Protein AF-A0A550J7B1-F1 (afdb_monomer)

Secondary structure (DSSP, 8-state):
-------EEEEESS------SS-EEEEEE-SSTTS-EEEEEE-TTTS-HHHHHHHHHHHHTT---S--TTTTT-B-TTT-PBBSS-TTEEEE-TTS-EEEE-SS-----BS-TTSTTB--GGGTS-------

Solvent-accessible surface area (backbone atoms only — not comparable to full-atom values): 8256 Å² total; per-residue (Å²): 141,88,88,77,82,71,56,50,71,48,76,23,78,40,86,65,82,82,80,70,75,105,50,43,71,47,79,42,75,32,85,62,101,79,65,23,22,37,34,42,35,18,51,60,90,64,59,34,73,68,51,52,48,55,50,47,52,37,49,74,73,67,48,67,95,62,85,51,37,75,85,68,67,52,36,30,90,88,80,64,39,52,38,64,43,52,65,63,35,75,48,73,45,81,84,37,53,71,49,75,30,64,69,80,67,67,84,56,32,21,61,42,82,90,42,97,54,43,40,69,63,52,81,81,57,64,78,77,74,78,81,128

Structure (mmCIF, N/CA/C/O backbone):
data_AF-A0A550J7B1-F1
#
_entry.id   AF-A0A550J7B1-F1
#
loop_
_atom_site.group_PDB
_atom_site.id
_atom_site.type_symbol
_atom_site.label_atom_id
_atom_site.label_alt_id
_atom_site.label_comp_id
_atom_site.label_asym_id
_atom_site.label_entity_id
_atom_site.label_seq_id
_atom_site.pdbx_PDB_ins_code
_atom_site.Cartn_x
_atom_site.Cartn_y
_atom_site.Cartn_z
_atom_site.occupancy
_atom_site.B_iso_or_equiv
_atom_site.auth_seq_id
_atom_site.auth_comp_id
_atom_site.auth_asym_id
_atom_site.auth_atom_id
_atom_site.pdbx_PDB_model_num
ATOM 1 N N . MET A 1 1 ? 3.972 25.167 1.125 1.00 22.70 1 MET A N 1
ATOM 2 C CA . MET A 1 1 ? 2.806 24.608 0.406 1.00 22.70 1 MET A CA 1
ATOM 3 C C . MET A 1 1 ? 2.581 23.202 0.942 1.00 22.70 1 MET A C 1
ATOM 5 O O . MET A 1 1 ? 3.523 22.421 0.955 1.00 22.70 1 MET A O 1
ATOM 9 N N . ILE A 1 2 ? 1.411 22.971 1.535 1.00 31.06 2 ILE A N 1
ATOM 10 C CA . ILE A 1 2 ? 1.072 21.870 2.452 1.00 31.06 2 ILE A CA 1
ATOM 11 C C . ILE A 1 2 ? 0.302 20.792 1.686 1.00 31.06 2 ILE A C 1
ATOM 13 O O . ILE A 1 2 ? -0.581 21.131 0.904 1.00 31.06 2 ILE A O 1
ATOM 17 N N . GLY A 1 3 ? 0.583 19.513 1.949 1.00 25.53 3 GLY A N 1
ATOM 18 C CA . GLY A 1 3 ? -0.300 18.429 1.519 1.00 25.53 3 GLY A CA 1
ATOM 19 C C . GLY A 1 3 ? 0.355 17.053 1.492 1.00 25.53 3 GLY A C 1
ATOM 20 O O . GLY A 1 3 ? 0.652 16.536 0.422 1.00 25.53 3 GLY A O 1
ATOM 21 N N . GLN A 1 4 ? 0.535 16.441 2.660 1.00 33.91 4 GLN A N 1
ATOM 22 C CA . GLN A 1 4 ? 0.712 14.996 2.786 1.00 33.91 4 GLN A CA 1
ATOM 23 C C . GLN A 1 4 ? -0.324 14.545 3.814 1.00 33.91 4 GLN A C 1
ATOM 25 O O . GLN A 1 4 ? -0.234 14.925 4.979 1.00 33.91 4 GLN A O 1
ATOM 30 N N . GLN A 1 5 ? -1.374 13.843 3.381 1.00 45.03 5 GLN A N 1
ATOM 31 C CA . GLN A 1 5 ? -2.378 13.342 4.317 1.00 45.03 5 GLN A CA 1
ATOM 32 C C . GLN A 1 5 ? -1.748 12.211 5.137 1.00 45.03 5 GLN A C 1
ATOM 34 O O . GLN A 1 5 ? -1.501 11.113 4.646 1.00 45.03 5 GLN A O 1
ATOM 39 N N . THR A 1 6 ? -1.486 12.514 6.405 1.00 49.16 6 THR A N 1
ATOM 40 C CA . THR A 1 6 ? -1.021 11.627 7.486 1.00 49.16 6 THR A CA 1
ATOM 41 C C . THR A 1 6 ? -2.059 10.579 7.899 1.00 49.16 6 THR A C 1
ATOM 43 O O . THR A 1 6 ? -1.780 9.744 8.760 1.00 49.16 6 THR A O 1
ATOM 46 N N . ARG A 1 7 ? -3.251 10.627 7.290 1.00 62.84 7 ARG A N 1
ATOM 47 C CA . ARG A 1 7 ? -4.415 9.801 7.598 1.00 62.84 7 ARG A CA 1
ATOM 48 C C . ARG A 1 7 ? -4.533 8.659 6.611 1.00 62.84 7 ARG A C 1
ATOM 50 O O . ARG A 1 7 ? -4.628 8.910 5.412 1.00 62.84 7 ARG A O 1
ATOM 57 N N . TRP A 1 8 ? -4.575 7.425 7.092 1.00 67.88 8 TRP A N 1
ATOM 58 C CA . TRP A 1 8 ? -4.885 6.295 6.227 1.00 67.88 8 TRP A CA 1
ATOM 59 C C . TRP A 1 8 ? -5.421 5.099 7.007 1.00 67.88 8 TRP A C 1
ATOM 61 O O . TRP A 1 8 ? -5.254 4.980 8.222 1.00 67.88 8 TRP A O 1
ATOM 71 N N . VAL A 1 9 ? -6.089 4.226 6.260 1.00 70.75 9 VAL A N 1
ATOM 72 C CA . VAL A 1 9 ? -6.665 2.971 6.725 1.00 70.75 9 VAL A CA 1
ATOM 73 C C . VAL A 1 9 ? -6.133 1.846 5.838 1.00 70.75 9 VAL A C 1
ATOM 75 O O . VAL A 1 9 ? -6.133 2.001 4.619 1.00 70.75 9 VAL A O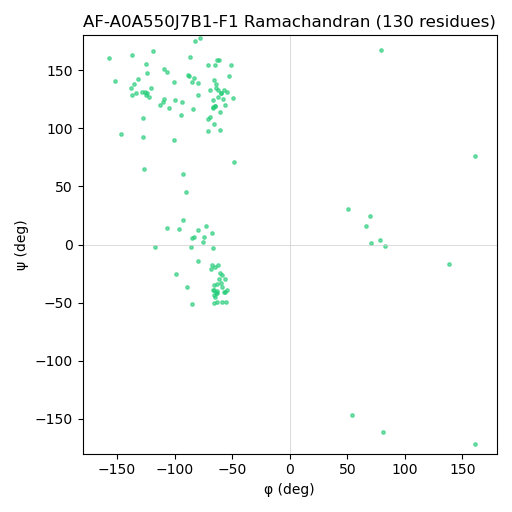 1
ATOM 78 N N . GLY A 1 10 ? -5.644 0.757 6.430 1.00 70.38 10 GLY A N 1
ATOM 79 C CA . GLY A 1 10 ? -4.965 -0.362 5.761 1.00 70.38 10 GLY A CA 1
ATOM 80 C C . GLY A 1 10 ? -5.414 -1.727 6.279 1.00 70.38 10 GLY A C 1
ATOM 81 O O . GLY A 1 10 ? -5.997 -1.832 7.357 1.00 70.38 10 GLY A O 1
ATOM 82 N N . TYR A 1 11 ? -5.114 -2.767 5.510 1.00 74.38 11 TYR A N 1
ATOM 83 C CA . TYR A 1 11 ? -5.210 -4.168 5.904 1.00 74.38 11 TYR A CA 1
ATOM 84 C C . TYR A 1 11 ? -3.818 -4.740 5.773 1.00 74.38 11 TYR A C 1
ATOM 86 O O . TYR A 1 11 ? -3.173 -4.535 4.749 1.00 74.38 11 TYR A O 1
ATOM 94 N N . SER A 1 12 ? -3.395 -5.496 6.770 1.00 71.56 12 SER A N 1
ATOM 95 C CA . SER A 1 12 ? -2.153 -6.246 6.707 1.00 71.56 12 SER A CA 1
ATOM 96 C C . SER A 1 12 ? -2.384 -7.647 7.244 1.00 71.56 12 SER A C 1
ATOM 98 O O . SER A 1 12 ? -3.045 -7.822 8.265 1.00 71.56 12 SER A O 1
ATOM 100 N N . SER A 1 13 ? -1.816 -8.653 6.584 1.00 68.81 13 SER A N 1
ATOM 101 C CA . SER A 1 13 ? -1.752 -10.018 7.122 1.00 68.81 13 SER A CA 1
ATOM 102 C C . SER A 1 13 ? -0.823 -10.100 8.341 1.00 68.81 13 SER A C 1
ATOM 104 O O . SER A 1 13 ? -0.955 -10.999 9.170 1.00 68.81 13 SER A O 1
ATOM 106 N N . LEU A 1 14 ? 0.091 -9.135 8.486 1.00 68.94 14 LEU A N 1
ATOM 107 C CA . LEU A 1 14 ? 1.031 -9.028 9.596 1.00 68.94 14 LEU A CA 1
ATOM 108 C C . LEU A 1 14 ? 0.688 -7.861 10.523 1.00 68.94 14 LEU A C 1
ATOM 110 O O . LEU A 1 14 ? 0.171 -6.824 10.105 1.00 68.94 14 LEU A O 1
ATOM 114 N N . LYS A 1 15 ? 1.043 -7.994 11.800 1.00 66.44 15 LYS A N 1
ATOM 115 C CA . LYS A 1 15 ? 0.964 -6.879 12.743 1.00 66.44 15 LYS A CA 1
ATOM 116 C C . LYS A 1 15 ? 1.986 -5.819 12.326 1.00 66.44 15 LYS A C 1
ATOM 118 O O . LYS A 1 15 ? 3.184 -6.096 12.332 1.00 66.44 15 LYS A O 1
ATOM 123 N N . SER A 1 16 ? 1.530 -4.615 11.979 1.00 61.88 16 SER A N 1
ATOM 124 C CA . SER A 1 16 ? 2.459 -3.521 11.685 1.00 61.88 16 SER A CA 1
ATOM 125 C C . SER A 1 16 ? 3.167 -3.083 12.968 1.00 61.88 16 SER A C 1
ATOM 127 O O . SER A 1 16 ? 2.538 -2.887 14.009 1.00 61.88 16 SER A O 1
ATOM 129 N N . ASN A 1 17 ? 4.488 -2.931 12.884 1.00 55.09 17 ASN A N 1
ATOM 130 C CA . ASN A 1 17 ? 5.343 -2.451 13.973 1.00 55.09 17 ASN A CA 1
ATOM 131 C C . ASN A 1 17 ? 5.835 -1.014 13.731 1.00 55.09 17 ASN A C 1
ATOM 133 O O . ASN A 1 17 ? 6.798 -0.575 14.366 1.00 55.09 17 ASN A O 1
ATOM 137 N N . GLU A 1 18 ? 5.234 -0.285 12.786 1.00 54.06 18 GLU A N 1
ATOM 138 C CA . GLU A 1 18 ? 5.71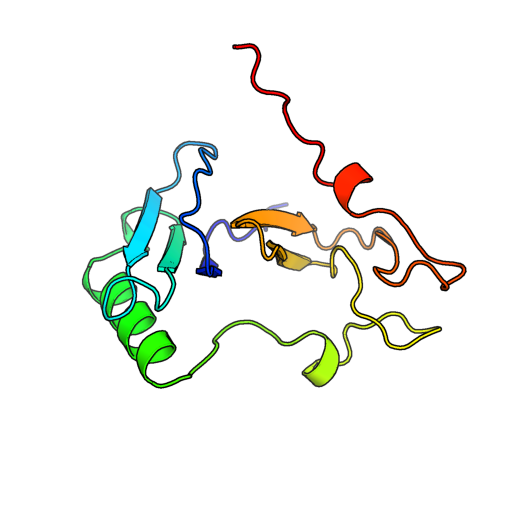3 1.044 12.418 1.00 54.06 18 GLU A CA 1
ATOM 139 C C . GLU A 1 18 ? 5.573 2.047 13.573 1.00 54.06 18 GLU A C 1
ATOM 141 O O . GLU A 1 18 ? 4.477 2.371 14.026 1.00 54.06 18 GLU A O 1
ATOM 146 N N . ARG A 1 19 ? 6.712 2.598 14.009 1.00 49.31 19 ARG A N 1
ATOM 147 C CA . ARG A 1 19 ? 6.791 3.819 14.817 1.00 49.31 19 ARG A CA 1
ATOM 148 C C . ARG A 1 19 ? 7.155 4.976 13.893 1.00 49.31 19 ARG A C 1
ATOM 150 O O . ARG A 1 19 ? 8.330 5.245 13.658 1.00 49.31 19 ARG A O 1
ATOM 157 N N . GLY A 1 20 ? 6.146 5.628 13.328 1.00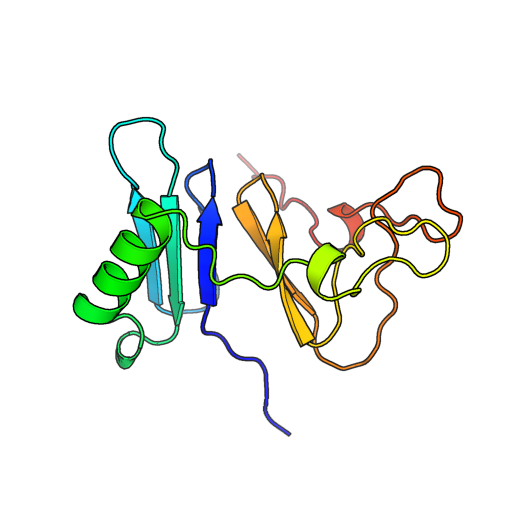 47.31 20 GLY A N 1
ATOM 158 C CA . GLY A 1 20 ? 6.323 6.927 12.677 1.00 47.31 20 GLY A CA 1
ATOM 159 C C . GLY A 1 20 ? 6.420 8.075 13.693 1.00 47.31 20 GLY A C 1
ATOM 160 O O . GLY A 1 20 ? 6.269 7.830 14.892 1.00 47.31 20 GLY A O 1
ATOM 161 N N . PRO A 1 21 ? 6.640 9.334 13.251 1.00 46.44 21 PRO A N 1
ATOM 162 C CA . PRO A 1 21 ? 6.509 10.504 14.132 1.00 46.44 21 PRO A CA 1
ATOM 163 C C . PRO A 1 21 ? 5.152 10.471 14.854 1.00 46.44 21 PRO A C 1
ATOM 165 O O . PRO A 1 21 ? 4.239 9.844 14.325 1.00 46.44 21 PRO A O 1
ATOM 168 N N . LYS A 1 22 ? 5.047 11.109 16.037 1.00 50.75 22 LYS A N 1
ATOM 169 C CA . LYS A 1 22 ? 3.906 11.110 16.991 1.00 50.75 22 LYS A CA 1
ATOM 170 C C . LYS A 1 22 ? 2.532 11.383 16.345 1.00 50.75 22 LYS A C 1
ATOM 172 O O . LYS A 1 22 ? 1.932 12.435 16.531 1.00 50.75 22 LYS A O 1
ATOM 177 N N . VAL A 1 23 ? 2.036 10.431 15.582 1.00 57.88 23 VAL A N 1
ATOM 178 C CA . VAL A 1 23 ? 0.743 10.423 14.915 1.00 57.88 23 VAL A CA 1
ATOM 179 C C . VAL A 1 23 ? 0.092 9.140 15.406 1.00 57.88 23 VAL A C 1
ATOM 181 O O . VAL A 1 23 ? 0.742 8.090 15.416 1.00 57.88 23 VAL A O 1
ATOM 184 N N . PHE A 1 24 ? -1.140 9.234 15.902 1.00 56.91 24 PHE A N 1
ATOM 185 C CA . PHE A 1 24 ? -1.847 8.093 16.468 1.00 56.91 24 PHE A CA 1
ATOM 186 C C . PHE A 1 24 ? -1.875 6.958 15.438 1.00 56.91 24 PHE A C 1
ATOM 188 O O . PHE A 1 24 ? -2.173 7.167 14.258 1.00 56.91 24 PHE A O 1
ATOM 195 N N . SER A 1 25 ? -1.508 5.756 15.877 1.00 69.06 25 SER A N 1
ATOM 196 C CA . SER A 1 25 ? -1.549 4.555 15.050 1.00 69.06 25 SER A CA 1
ATOM 197 C C . SER A 1 25 ? -2.105 3.405 15.872 1.00 69.06 25 SER A C 1
ATOM 199 O O . SER A 1 25 ? -1.649 3.149 16.989 1.00 69.06 25 SER A O 1
ATOM 201 N N . ARG A 1 26 ? -3.112 2.720 15.330 1.00 70.19 26 ARG A N 1
ATOM 202 C CA . ARG A 1 26 ? -3.729 1.556 15.963 1.00 70.19 26 ARG A CA 1
ATOM 203 C C . ARG A 1 26 ? -3.758 0.401 14.983 1.00 70.19 26 ARG A C 1
ATOM 205 O O . ARG A 1 26 ? -4.171 0.546 13.835 1.00 70.19 26 ARG A O 1
ATOM 212 N N . THR A 1 27 ? -3.312 -0.748 15.471 1.00 71.38 27 THR A N 1
ATOM 213 C CA . THR A 1 27 ? -3.475 -2.030 14.794 1.00 71.38 27 THR A CA 1
ATOM 214 C C . THR A 1 27 ? -4.576 -2.790 15.519 1.00 71.38 27 THR A C 1
ATOM 216 O O . THR A 1 27 ? -4.424 -3.091 16.704 1.00 71.38 27 THR A O 1
ATOM 219 N N . VAL A 1 28 ? -5.676 -3.083 14.833 1.00 76.31 28 VAL A N 1
ATOM 220 C CA . VAL A 1 28 ? -6.811 -3.834 15.379 1.00 76.31 28 VAL A CA 1
ATOM 221 C C . VAL A 1 28 ? -6.850 -5.200 14.698 1.00 76.31 28 VAL A C 1
ATOM 223 O O . VAL A 1 28 ? -6.892 -5.240 13.470 1.00 76.31 28 VAL A O 1
ATOM 226 N N . PRO A 1 29 ? -6.799 -6.317 15.440 1.00 78.44 29 PRO A N 1
ATOM 227 C CA . PRO A 1 29 ? -6.942 -7.640 14.842 1.00 78.44 29 PRO A CA 1
ATOM 228 C C . PRO A 1 29 ? -8.327 -7.757 14.213 1.00 78.44 29 PRO A C 1
ATOM 230 O O . PRO A 1 29 ? -9.320 -7.475 14.878 1.00 78.44 29 PRO A O 1
ATOM 233 N N . LEU A 1 30 ? -8.388 -8.132 12.940 1.00 75.50 30 LEU A N 1
ATOM 234 C CA . LEU A 1 30 ? -9.635 -8.499 12.279 1.00 75.50 30 LEU A CA 1
ATOM 235 C C . LEU A 1 30 ? -9.973 -9.933 12.690 1.00 75.50 30 LEU A C 1
ATOM 237 O O . LEU A 1 30 ? -9.067 -10.748 12.785 1.00 75.50 30 LEU A O 1
ATOM 241 N N . GLY A 1 31 ? -11.251 -10.214 12.966 1.00 69.19 31 GLY A N 1
ATOM 242 C CA . GLY A 1 31 ? -11.748 -11.577 13.196 1.00 69.19 31 GLY A CA 1
ATOM 243 C C . GLY A 1 31 ? -11.028 -12.404 14.276 1.00 69.19 31 GLY A C 1
ATOM 244 O O . GLY A 1 31 ? -10.616 -11.873 15.312 1.00 69.19 31 GLY A O 1
ATOM 245 N N . GLU A 1 32 ? -10.955 -13.719 14.052 1.00 62.56 32 GLU A N 1
ATOM 246 C CA . GLU A 1 32 ? -10.206 -14.651 14.905 1.00 62.56 32 GLU A CA 1
ATOM 247 C C . GLU A 1 32 ? -8.712 -14.649 14.531 1.00 62.56 32 GLU A C 1
ATOM 249 O O . GLU A 1 32 ? -8.258 -13.976 13.605 1.00 62.56 32 GLU A O 1
ATOM 254 N N . LYS A 1 33 ? -7.895 -15.381 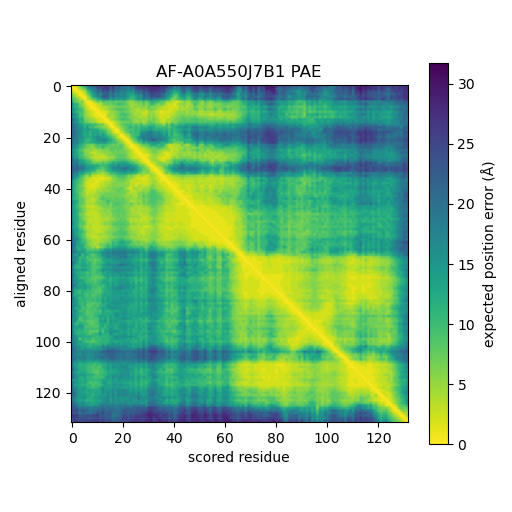15.294 1.00 56.75 33 LYS A N 1
ATOM 255 C CA . LYS A 1 33 ? -6.436 -15.387 15.149 1.00 56.75 33 LYS A CA 1
ATOM 256 C C . LYS A 1 33 ? -6.020 -15.877 13.749 1.00 56.75 33 LYS A C 1
ATOM 258 O O . LYS A 1 33 ? -5.908 -17.076 13.529 1.00 56.75 33 LYS A O 1
ATOM 263 N N . GLY A 1 34 ? -5.727 -14.949 12.839 1.00 62.09 34 GLY A N 1
ATOM 264 C CA . GLY A 1 34 ? -5.286 -15.256 11.472 1.00 62.09 34 GLY A CA 1
ATOM 265 C C . GLY A 1 34 ? -5.906 -14.378 10.383 1.00 62.09 34 GLY A C 1
ATOM 266 O O . GLY A 1 34 ? -5.318 -14.275 9.311 1.00 62.09 34 GLY A O 1
ATOM 267 N N . ASP A 1 35 ? -7.004 -13.670 10.667 1.00 70.81 35 ASP A N 1
ATOM 268 C CA . ASP A 1 35 ? -7.741 -12.875 9.664 1.00 70.81 35 ASP A CA 1
ATOM 269 C C . ASP A 1 35 ? -7.097 -11.505 9.353 1.00 70.81 35 ASP A C 1
ATOM 271 O O . ASP A 1 35 ? -7.696 -10.647 8.704 1.00 70.81 35 ASP A O 1
ATOM 275 N N . GLY A 1 36 ? -5.858 -11.290 9.804 1.00 77.75 36 GLY A N 1
ATOM 276 C CA . GLY A 1 36 ? -5.084 -10.073 9.582 1.00 77.75 36 GLY A CA 1
ATOM 277 C C . GLY A 1 36 ? -5.438 -8.928 10.533 1.00 77.75 36 GLY A C 1
ATOM 278 O O . GLY A 1 36 ? -5.988 -9.110 11.619 1.00 77.75 36 GLY A O 1
ATOM 279 N N . TYR A 1 37 ? -5.058 -7.716 10.143 1.00 77.31 37 TYR A N 1
ATOM 280 C CA . TYR A 1 37 ? -5.135 -6.525 10.978 1.00 77.31 37 TYR A CA 1
ATOM 281 C C . TYR A 1 37 ? -5.648 -5.325 10.190 1.00 77.31 37 TYR A C 1
ATOM 283 O O . TYR A 1 37 ? -5.156 -5.028 9.102 1.00 77.31 37 TYR A O 1
ATOM 291 N N . ALA A 1 38 ? -6.584 -4.592 10.786 1.00 77.94 38 ALA A N 1
ATOM 292 C CA . ALA A 1 38 ? -6.943 -3.246 10.380 1.00 77.94 38 ALA A CA 1
ATOM 293 C C . ALA A 1 38 ? -5.912 -2.263 10.938 1.00 77.94 38 ALA A C 1
ATOM 295 O O . ALA A 1 38 ? -5.609 -2.254 12.133 1.00 77.94 38 ALA A O 1
ATOM 296 N N . LEU A 1 39 ? -5.376 -1.424 10.069 1.00 75.25 39 LEU A N 1
ATOM 297 C CA . LEU A 1 39 ? -4.371 -0.429 10.400 1.00 75.25 39 LEU A CA 1
ATOM 298 C C . LEU A 1 39 ? -4.995 0.947 10.226 1.00 75.25 39 LEU A C 1
ATOM 300 O O . LEU A 1 39 ? -5.439 1.271 9.133 1.00 75.25 39 LEU A O 1
ATOM 304 N N . VAL A 1 40 ? -5.056 1.742 11.289 1.00 75.00 40 VAL A N 1
ATOM 305 C CA . VAL A 1 40 ? -5.607 3.103 11.253 1.00 75.00 40 VAL A CA 1
ATOM 306 C C . VAL A 1 40 ? -4.539 4.070 11.729 1.00 75.00 40 VAL A C 1
ATOM 308 O O . VAL A 1 40 ? -3.964 3.882 12.804 1.00 75.00 40 VAL A O 1
ATOM 311 N N . ARG A 1 41 ? -4.265 5.098 10.926 1.00 74.38 41 ARG A N 1
ATOM 312 C CA . ARG A 1 41 ? -3.286 6.144 11.224 1.00 74.38 41 ARG A CA 1
ATOM 313 C C . ARG A 1 41 ? -3.891 7.516 10.981 1.00 74.38 41 ARG A C 1
ATOM 315 O O . ARG A 1 41 ? -4.616 7.699 10.006 1.00 74.38 41 ARG A O 1
ATOM 322 N N . GLY A 1 42 ? -3.556 8.475 11.833 1.00 71.75 42 GLY A N 1
ATOM 323 C CA . GLY A 1 42 ? -3.993 9.866 11.728 1.00 71.75 42 GLY A CA 1
ATOM 324 C C . GLY A 1 42 ? -3.848 10.593 13.060 1.00 71.75 42 GLY A C 1
ATOM 325 O O . GLY A 1 42 ? -3.271 10.063 14.005 1.00 71.75 42 GLY A O 1
ATOM 326 N N . GLU A 1 43 ? -4.353 11.815 13.164 1.00 73.25 43 GLU A N 1
ATOM 327 C CA . GLU A 1 43 ? -4.424 12.498 14.458 1.00 73.25 43 GLU A CA 1
ATOM 328 C C . GLU A 1 43 ? -5.391 11.756 15.402 1.00 73.25 43 GLU A C 1
ATOM 330 O O . GLU A 1 43 ? -6.301 11.067 14.946 1.00 73.25 43 GLU A O 1
ATOM 335 N N . GLU A 1 44 ? -5.222 11.880 16.719 1.00 73.69 44 GLU A N 1
ATOM 336 C CA . GLU A 1 44 ? -6.089 11.194 17.697 1.00 73.69 44 GLU A CA 1
ATOM 337 C C . GLU A 1 44 ? -7.568 11.583 17.535 1.00 73.69 44 GLU A C 1
ATOM 339 O O . GLU A 1 44 ? -8.447 10.729 17.570 1.00 73.69 44 GLU A O 1
ATOM 344 N N . SER A 1 45 ? -7.836 12.852 17.208 1.00 76.88 45 SER A N 1
ATOM 345 C CA . SER A 1 45 ? -9.178 13.346 16.874 1.00 76.88 45 SER A CA 1
ATOM 346 C C . SER A 1 45 ? -9.767 12.750 15.589 1.00 76.88 45 SER A C 1
ATOM 348 O O . SER A 1 45 ? -10.977 12.803 15.389 1.00 76.88 45 SER A O 1
ATOM 350 N N . PHE A 1 46 ? -8.931 12.197 14.707 1.00 72.38 46 PHE A N 1
ATOM 351 C CA . PHE A 1 46 ? -9.362 11.469 13.513 1.00 72.38 46 PHE A CA 1
ATOM 352 C C . PHE A 1 46 ? -9.564 9.977 13.807 1.00 72.38 46 PHE A C 1
ATOM 354 O O . PHE A 1 46 ? -10.486 9.359 13.277 1.00 72.38 46 PHE A O 1
ATOM 361 N N . CYS A 1 47 ? -8.721 9.402 14.662 1.00 75.62 47 CYS A N 1
ATOM 362 C CA . CYS A 1 47 ? -8.733 7.985 15.012 1.00 75.62 47 CYS A CA 1
ATOM 363 C C . CYS A 1 47 ? -9.635 7.676 16.218 1.00 75.62 47 CYS A C 1
ATOM 365 O O . CYS A 1 47 ? -9.233 6.931 17.112 1.00 75.62 47 CYS A O 1
ATOM 367 N N . THR A 1 48 ? -10.847 8.234 16.246 1.00 82.88 48 THR A N 1
ATOM 368 C CA . THR A 1 48 ? -11.820 7.938 17.308 1.00 82.88 48 THR A CA 1
ATOM 369 C C . THR A 1 48 ? -12.222 6.458 17.291 1.00 82.88 48 THR A C 1
ATOM 371 O O . THR A 1 48 ? -12.093 5.787 16.260 1.00 82.88 48 THR A O 1
ATOM 374 N N . GLU A 1 49 ? -12.738 5.936 18.408 1.00 83.75 49 GLU A N 1
ATOM 375 C CA . GLU A 1 49 ? -13.228 4.549 18.479 1.00 83.75 49 GLU A CA 1
ATOM 376 C C . GLU A 1 49 ? -14.270 4.267 17.386 1.00 83.75 49 GLU A C 1
ATOM 378 O O . GLU A 1 49 ? -14.216 3.231 16.727 1.00 83.75 49 GLU A O 1
ATOM 383 N N . GLU A 1 50 ? -15.159 5.221 17.097 1.00 84.25 50 GLU A N 1
ATOM 384 C CA . GLU A 1 50 ? -16.171 5.087 16.046 1.00 84.25 50 GLU A CA 1
ATOM 385 C C . GLU A 1 50 ? -15.542 5.023 14.652 1.00 84.25 50 GLU A C 1
ATOM 387 O O . GLU A 1 50 ? -15.999 4.268 13.792 1.00 84.25 50 GLU A O 1
ATOM 392 N N . ALA A 1 51 ? -14.497 5.815 14.393 1.00 78.25 51 ALA A N 1
ATOM 393 C CA . ALA A 1 51 ? -13.788 5.780 13.119 1.00 78.25 51 ALA A CA 1
ATOM 394 C C . ALA A 1 51 ? -13.071 4.440 12.919 1.00 78.25 51 ALA A C 1
ATOM 396 O O . ALA A 1 51 ? -13.168 3.847 11.842 1.00 78.25 51 ALA A O 1
ATOM 397 N N . VAL A 1 52 ? -12.408 3.943 13.964 1.00 80.31 52 VAL A N 1
ATOM 398 C CA . VAL A 1 52 ? -11.746 2.634 13.964 1.00 80.31 52 VAL A CA 1
ATOM 399 C C . VAL A 1 52 ? -12.765 1.506 13.774 1.00 80.31 52 VAL A C 1
ATOM 401 O O . VAL A 1 52 ? -12.520 0.604 12.971 1.00 80.31 52 VAL A O 1
ATOM 404 N N . GLN A 1 53 ? -13.925 1.574 14.430 1.00 83.75 53 GLN A N 1
ATOM 405 C CA . GLN A 1 53 ? -14.975 0.564 14.296 1.00 83.75 53 GLN A CA 1
ATOM 406 C C . GLN A 1 53 ? -15.564 0.531 12.880 1.00 83.75 53 GLN A C 1
ATOM 408 O O . GLN A 1 53 ? -15.654 -0.537 12.281 1.00 83.75 53 GLN A O 1
ATOM 413 N N . ARG A 1 54 ? -15.870 1.692 12.278 1.00 82.31 54 ARG A N 1
ATOM 414 C CA . ARG A 1 54 ? -16.353 1.753 10.882 1.00 82.31 54 ARG A CA 1
ATOM 415 C C . ARG A 1 54 ? -15.372 1.116 9.902 1.00 82.31 54 ARG A C 1
ATOM 417 O O . ARG A 1 54 ? -15.775 0.438 8.961 1.00 82.31 54 ARG A O 1
ATOM 424 N N . VAL A 1 55 ? -14.081 1.357 10.112 1.00 78.12 55 VAL A N 1
ATOM 425 C CA . VAL A 1 55 ? -13.012 0.742 9.325 1.00 78.12 55 VAL A CA 1
ATOM 426 C C . VAL A 1 55 ? -13.012 -0.768 9.503 1.00 78.12 55 VAL A C 1
ATOM 428 O O . VAL A 1 55 ? -12.976 -1.497 8.515 1.00 78.12 55 VAL A O 1
ATOM 431 N N . TYR A 1 56 ? -13.053 -1.232 10.748 1.00 81.81 56 TYR A N 1
ATOM 432 C CA . TYR A 1 56 ? -13.089 -2.650 11.065 1.00 81.81 56 TYR A CA 1
ATOM 433 C C . TYR A 1 56 ? -14.263 -3.344 10.358 1.00 81.81 56 TYR A C 1
ATOM 435 O O . TYR A 1 56 ? -14.054 -4.333 9.654 1.00 81.81 56 TYR A O 1
ATOM 443 N N . ASP A 1 57 ? -15.469 -2.785 10.463 1.00 84.25 57 ASP A N 1
ATOM 444 C CA . ASP A 1 57 ? -16.686 -3.3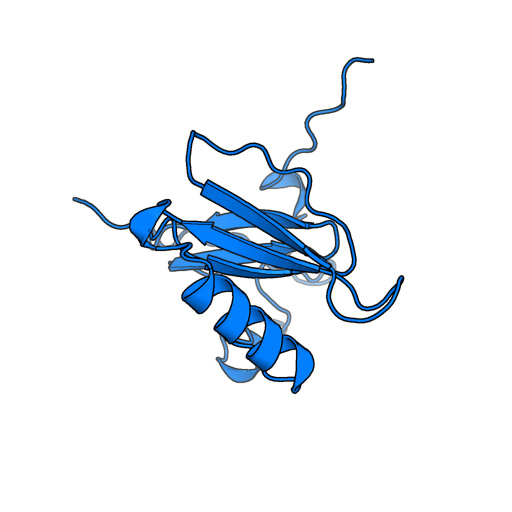41 9.859 1.00 84.25 57 ASP A CA 1
ATOM 445 C C . ASP A 1 57 ? -16.605 -3.363 8.325 1.00 84.25 57 ASP A C 1
ATOM 447 O O . ASP A 1 57 ? -16.947 -4.361 7.681 1.00 84.25 57 ASP A O 1
ATOM 451 N N . ALA A 1 58 ? -16.075 -2.296 7.722 1.00 79.81 58 ALA A N 1
ATOM 452 C CA . ALA A 1 58 ? -15.815 -2.241 6.288 1.00 79.81 58 ALA A CA 1
ATOM 453 C C . ALA A 1 58 ? -14.854 -3.361 5.857 1.00 79.81 58 ALA A C 1
ATOM 455 O O . ALA A 1 58 ? -15.150 -4.126 4.942 1.00 79.81 58 ALA A O 1
ATOM 456 N N . LEU A 1 59 ? -13.730 -3.532 6.550 1.00 77.12 59 LEU A N 1
ATOM 457 C CA . LEU A 1 59 ? -12.769 -4.581 6.210 1.00 77.12 59 LEU A CA 1
ATOM 458 C C . LEU A 1 59 ? -13.340 -5.988 6.423 1.00 77.12 59 LEU A C 1
ATOM 460 O O . LEU A 1 59 ? -13.121 -6.863 5.578 1.00 77.12 59 LEU A O 1
ATOM 464 N N . LYS A 1 60 ? -14.119 -6.200 7.487 1.00 80.12 60 LYS A N 1
ATOM 465 C CA . LYS A 1 60 ? -14.780 -7.478 7.781 1.00 80.12 60 LYS A CA 1
ATOM 466 C C . LYS A 1 60 ? -15.850 -7.842 6.750 1.00 80.12 60 LYS A C 1
ATOM 468 O O . LYS A 1 60 ? -15.981 -9.009 6.401 1.00 80.12 60 LYS A O 1
ATOM 473 N N . SER A 1 61 ? -16.559 -6.855 6.204 1.00 80.44 61 SER A N 1
ATOM 474 C CA . SER A 1 61 ? -17.520 -7.055 5.104 1.00 80.44 61 SER A CA 1
ATOM 475 C C . SER A 1 61 ? -16.861 -7.284 3.736 1.00 80.44 61 SER A C 1
ATOM 477 O O . SER A 1 61 ? -17.550 -7.420 2.729 1.00 80.44 61 SER A O 1
ATOM 479 N N . GLY A 1 62 ? -15.527 -7.325 3.676 1.00 73.06 62 GLY A N 1
ATOM 480 C CA . GLY A 1 62 ? -14.786 -7.483 2.427 1.00 73.06 62 GLY A CA 1
ATOM 481 C C . GLY A 1 62 ? -14.593 -6.174 1.662 1.00 73.06 62 GLY A C 1
ATOM 482 O O . GLY A 1 62 ? -13.911 -6.176 0.637 1.00 73.06 62 GLY A O 1
ATOM 483 N N . LEU A 1 63 ? -15.112 -5.044 2.161 1.00 69.56 63 LEU A N 1
ATOM 484 C CA . LEU A 1 63 ? -14.820 -3.739 1.585 1.00 69.56 63 LEU A CA 1
ATOM 485 C C . LEU A 1 63 ? -13.327 -3.447 1.750 1.00 69.56 63 LEU A C 1
ATOM 487 O O . LEU A 1 63 ? -12.696 -3.746 2.765 1.00 69.56 63 LEU A O 1
ATOM 491 N N . ARG A 1 64 ? -12.730 -2.897 0.702 1.00 68.31 64 ARG A N 1
ATOM 492 C CA . ARG A 1 64 ? -11.309 -2.579 0.635 1.00 68.31 64 ARG A CA 1
ATOM 493 C C . ARG A 1 64 ? -11.217 -1.114 0.219 1.00 68.31 64 ARG A C 1
ATOM 495 O O . ARG A 1 64 ? -11.273 -0.834 -0.973 1.00 68.31 64 ARG A O 1
ATOM 502 N N . PRO A 1 65 ? -11.147 -0.169 1.176 1.00 59.12 65 PRO A N 1
ATOM 503 C CA . PRO A 1 65 ? -11.208 1.263 0.883 1.00 59.12 65 PRO A CA 1
ATOM 504 C C . PRO A 1 65 ? -9.910 1.810 0.262 1.00 59.12 65 PRO A C 1
ATOM 506 O O . PRO A 1 65 ? -9.780 3.017 0.068 1.00 59.12 65 PRO A O 1
ATOM 509 N N . TRP A 1 66 ? -8.944 0.943 -0.062 1.00 67.69 66 TRP A N 1
ATOM 510 C CA . TRP A 1 66 ? -7.759 1.302 -0.832 1.00 67.69 66 TRP A CA 1
ATOM 511 C C . TRP A 1 66 ? -8.030 1.293 -2.329 1.00 67.69 66 TRP A C 1
ATOM 513 O O . TRP A 1 66 ? -8.704 0.432 -2.893 1.00 67.69 66 TRP A O 1
ATOM 523 N N . PHE A 1 67 ? -7.399 2.253 -2.986 1.00 67.69 67 PHE A N 1
ATOM 524 C CA . PHE A 1 67 ? -7.395 2.372 -4.426 1.00 67.69 67 PHE A CA 1
ATOM 525 C C . PHE A 1 67 ? -6.588 1.225 -5.054 1.00 67.69 67 PHE A C 1
ATOM 527 O O . PHE A 1 67 ? -5.361 1.187 -4.963 1.00 67.69 67 PHE A O 1
ATOM 534 N N . CYS A 1 68 ? -7.265 0.285 -5.718 1.00 71.12 68 CYS A N 1
ATOM 535 C CA . CYS A 1 68 ? -6.586 -0.756 -6.486 1.00 71.12 68 CYS A CA 1
ATOM 536 C C . CYS A 1 68 ? -5.870 -0.133 -7.693 1.00 71.12 68 CYS A C 1
ATOM 538 O O . CYS A 1 68 ? -6.517 0.418 -8.585 1.00 71.12 68 CYS A O 1
ATOM 540 N N . GLN A 1 69 ? -4.540 -0.266 -7.759 1.00 78.00 69 GLN A N 1
ATOM 541 C CA . GLN A 1 69 ? -3.737 0.257 -8.871 1.00 78.00 69 GLN A CA 1
ATOM 542 C C . GLN A 1 69 ? -4.197 -0.282 -10.233 1.00 78.00 69 GLN A C 1
ATOM 544 O O . GLN A 1 69 ? -4.285 0.483 -11.191 1.00 78.00 69 GLN A O 1
ATOM 549 N N . ARG A 1 70 ? -4.547 -1.575 -10.317 1.00 80.25 70 ARG A N 1
ATOM 550 C CA . ARG A 1 70 ? -5.046 -2.195 -11.557 1.00 80.25 70 ARG A CA 1
ATOM 551 C C . ARG A 1 70 ? -6.402 -1.619 -11.967 1.00 80.25 70 ARG A C 1
ATOM 553 O O . ARG A 1 70 ? -6.546 -1.171 -13.101 1.00 80.25 70 ARG A O 1
ATOM 560 N N . CYS A 1 71 ? -7.366 -1.563 -11.045 1.00 74.31 71 CYS A N 1
ATOM 561 C CA . CYS A 1 71 ? -8.699 -1.015 -11.327 1.00 74.31 71 CYS A CA 1
ATOM 562 C C . CYS A 1 71 ? -8.634 0.471 -11.697 1.00 74.31 71 CYS A C 1
ATOM 564 O O . CYS A 1 71 ? -9.308 0.928 -12.613 1.00 74.31 71 CYS A O 1
ATOM 566 N N . GLY A 1 72 ? -7.778 1.215 -11.003 1.00 75.06 72 GLY A N 1
ATOM 567 C CA . GLY A 1 72 ? -7.557 2.635 -11.210 1.00 75.06 72 GLY A CA 1
ATOM 568 C C . GLY A 1 72 ? -6.579 2.990 -12.327 1.00 75.06 72 GLY A C 1
ATOM 569 O O . GLY A 1 72 ? -6.217 4.159 -12.447 1.00 75.06 72 GLY A O 1
ATOM 570 N N . ARG A 1 73 ? -6.110 1.998 -13.100 1.00 82.00 73 ARG A N 1
ATOM 571 C CA . ARG A 1 73 ? -5.127 2.142 -14.189 1.00 82.00 73 ARG A CA 1
ATOM 572 C C . ARG A 1 73 ? -3.862 2.919 -13.795 1.00 82.00 73 ARG A C 1
ATOM 574 O O . ARG A 1 73 ? -3.224 3.548 -14.632 1.00 82.00 73 ARG A O 1
ATOM 581 N N . ARG A 1 74 ? -3.466 2.844 -12.523 1.00 80.88 74 ARG A N 1
ATOM 582 C CA . ARG A 1 74 ? -2.192 3.367 -12.008 1.00 80.88 74 ARG A CA 1
ATOM 583 C C . ARG A 1 74 ? -1.139 2.269 -12.027 1.00 80.88 74 ARG A C 1
ATOM 585 O O . ARG A 1 74 ? -0.642 1.859 -10.988 1.00 80.88 74 ARG A O 1
ATOM 592 N N . VAL A 1 75 ? -0.857 1.764 -13.218 1.00 86.94 75 VAL A N 1
ATOM 593 C CA . VAL A 1 75 ? 0.089 0.671 -13.465 1.00 86.94 75 VAL A CA 1
ATOM 594 C C . VAL A 1 75 ? 1.222 1.145 -14.368 1.00 86.94 75 VAL A C 1
ATOM 596 O O . VAL A 1 75 ? 1.148 2.216 -14.970 1.00 86.94 75 VAL A O 1
ATOM 599 N N . CYS A 1 76 ? 2.287 0.355 -14.459 1.00 88.44 76 CYS A N 1
ATOM 600 C CA . CYS A 1 76 ? 3.374 0.592 -15.392 1.00 88.44 76 CYS A CA 1
ATOM 601 C C . CYS A 1 76 ? 2.816 0.613 -16.816 1.00 88.44 76 CYS A C 1
ATOM 603 O O . CYS A 1 76 ? 2.183 -0.348 -17.251 1.00 88.44 76 CYS A O 1
ATOM 605 N N . TYR A 1 77 ? 3.078 1.693 -17.547 1.00 89.88 77 TYR A N 1
ATOM 606 C CA . TYR A 1 77 ? 2.569 1.856 -18.906 1.00 89.88 77 TYR A CA 1
ATOM 607 C C . TYR A 1 77 ? 3.190 0.868 -19.910 1.00 89.88 77 TYR A C 1
ATOM 609 O O . TYR A 1 77 ? 2.616 0.666 -20.973 1.00 89.88 77 TYR A O 1
ATOM 617 N N . LEU A 1 78 ? 4.334 0.247 -19.582 1.00 93.12 78 LEU A N 1
ATOM 618 C CA . LEU A 1 78 ? 4.991 -0.743 -20.443 1.00 93.12 78 LEU A CA 1
ATOM 619 C C . LEU A 1 78 ? 4.437 -2.156 -20.257 1.00 93.12 78 LEU A C 1
ATOM 621 O O . LEU A 1 78 ? 4.097 -2.813 -21.232 1.00 93.12 78 LEU A O 1
ATOM 625 N N . CYS A 1 79 ? 4.368 -2.641 -19.015 1.00 93.12 79 CYS A N 1
ATOM 626 C CA . CYS A 1 79 ? 4.057 -4.049 -18.738 1.00 93.12 79 CYS A CA 1
ATOM 627 C C . CYS A 1 79 ? 2.750 -4.265 -17.960 1.00 93.12 79 CYS A C 1
ATOM 629 O O . CYS A 1 79 ? 2.393 -5.401 -17.665 1.00 93.12 79 CYS A O 1
ATOM 631 N N . GLY A 1 80 ? 2.047 -3.198 -17.567 1.00 89.75 80 GLY A N 1
ATOM 632 C CA . GLY A 1 80 ? 0.786 -3.284 -16.822 1.00 89.75 80 GLY A CA 1
ATOM 633 C C . GLY A 1 80 ? 0.914 -3.767 -15.371 1.00 89.75 80 GLY A C 1
ATOM 634 O O . GLY A 1 80 ? -0.095 -3.875 -14.671 1.00 89.75 80 GLY A O 1
ATOM 635 N N . ALA A 1 81 ? 2.128 -4.041 -14.888 1.00 90.19 81 ALA A N 1
ATOM 636 C CA . ALA A 1 81 ? 2.361 -4.380 -13.489 1.00 90.19 81 ALA A CA 1
ATOM 637 C C . ALA A 1 81 ? 2.176 -3.151 -12.575 1.00 90.19 81 ALA A C 1
ATOM 639 O O . ALA A 1 81 ? 2.365 -2.020 -13.031 1.00 90.19 81 ALA A O 1
ATOM 640 N N . PRO A 1 82 ? 1.839 -3.333 -11.286 1.00 86.44 82 PRO A N 1
ATOM 641 C CA . PRO A 1 82 ? 1.801 -2.236 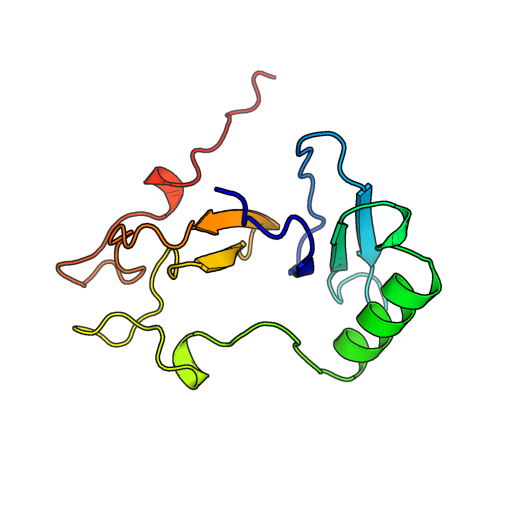-10.320 1.00 86.44 82 PRO A CA 1
ATOM 642 C C . PRO A 1 82 ? 3.111 -1.436 -10.289 1.00 86.44 82 PRO A C 1
ATOM 644 O O . PRO A 1 82 ? 4.204 -1.988 -10.461 1.00 86.44 82 PRO A O 1
ATOM 647 N N . ILE A 1 83 ? 3.009 -0.130 -10.065 1.00 84.81 83 ILE A N 1
ATOM 648 C CA . ILE A 1 83 ? 4.174 0.729 -9.821 1.00 84.81 83 ILE A CA 1
ATOM 649 C C . ILE A 1 83 ? 4.497 0.726 -8.327 1.00 84.81 83 ILE A C 1
ATOM 651 O O . ILE A 1 83 ? 3.593 0.668 -7.491 1.00 84.81 83 ILE A O 1
ATOM 655 N N . ASN A 1 84 ? 5.786 0.788 -7.988 1.00 79.31 84 ASN A N 1
ATOM 656 C CA . ASN A 1 84 ? 6.239 0.628 -6.600 1.00 79.31 84 ASN A CA 1
ATOM 657 C C . ASN A 1 84 ? 5.715 1.728 -5.675 1.00 79.31 84 ASN A C 1
ATOM 659 O O . ASN A 1 84 ? 5.455 1.490 -4.499 1.00 79.31 84 ASN A O 1
ATOM 663 N N . MET A 1 85 ? 5.573 2.942 -6.206 1.00 76.88 85 MET A N 1
ATOM 664 C CA . MET A 1 85 ? 5.059 4.094 -5.476 1.00 76.88 85 MET A CA 1
ATOM 665 C C . MET A 1 85 ? 4.258 5.003 -6.423 1.00 76.88 85 MET A C 1
ATOM 667 O O . MET A 1 85 ? 4.838 5.842 -7.114 1.00 76.88 85 MET A O 1
ATOM 671 N N . PRO A 1 86 ? 2.923 4.849 -6.493 1.00 76.31 86 PRO A N 1
ATOM 672 C CA . PRO A 1 86 ? 2.071 5.748 -7.262 1.00 76.31 86 PRO A CA 1
ATOM 673 C C . PRO A 1 86 ? 2.100 7.173 -6.702 1.00 76.31 86 PRO A C 1
ATOM 675 O O . PRO A 1 86 ? 1.934 7.379 -5.499 1.00 76.31 86 PRO A O 1
ATOM 678 N N . ALA A 1 87 ? 2.234 8.172 -7.574 1.00 77.56 87 ALA A N 1
ATOM 679 C CA . ALA A 1 87 ? 2.260 9.575 -7.165 1.00 77.56 87 ALA A CA 1
ATOM 680 C C . ALA A 1 87 ? 1.004 9.983 -6.372 1.00 77.56 87 ALA A C 1
ATOM 682 O O . ALA A 1 87 ? -0.128 9.690 -6.773 1.00 77.56 87 ALA A O 1
ATOM 683 N N . GLY A 1 88 ? 1.207 10.680 -5.251 1.00 73.19 88 GLY A N 1
ATOM 684 C CA . GLY A 1 88 ? 0.130 11.146 -4.376 1.00 73.19 88 GLY A CA 1
ATOM 685 C C . GLY A 1 88 ? -0.577 10.026 -3.615 1.00 73.19 88 GLY A C 1
ATOM 686 O O . GLY A 1 88 ? -1.747 10.178 -3.274 1.00 73.19 88 GLY A O 1
ATOM 687 N N . SER A 1 89 ? 0.091 8.895 -3.389 1.00 73.00 89 SER A N 1
ATOM 688 C CA . SER A 1 89 ? -0.479 7.775 -2.643 1.00 73.00 89 SER A CA 1
ATOM 689 C C . SER A 1 89 ? 0.397 7.378 -1.464 1.00 73.00 89 SER A C 1
ATOM 691 O O . SER A 1 89 ? 1.625 7.481 -1.508 1.00 73.00 89 SER A O 1
ATOM 693 N N . THR A 1 90 ? -0.266 6.911 -0.409 1.00 71.19 90 THR A N 1
ATOM 694 C CA . THR A 1 90 ? 0.365 6.115 0.639 1.00 71.19 90 THR A CA 1
ATOM 695 C C . THR A 1 90 ? 0.160 4.649 0.280 1.00 71.19 90 THR A C 1
ATOM 697 O O . THR A 1 90 ? -0.976 4.215 0.100 1.00 71.19 90 THR A O 1
ATOM 700 N N . HIS A 1 91 ? 1.249 3.902 0.147 1.00 68.31 91 HIS A N 1
ATOM 701 C CA . HIS A 1 91 ? 1.256 2.481 -0.179 1.00 68.31 91 HIS A CA 1
ATOM 702 C C . HIS A 1 91 ? 1.627 1.654 1.052 1.00 68.31 91 HIS A C 1
ATOM 704 O O . HIS A 1 91 ? 2.399 2.105 1.902 1.00 68.31 91 HIS A O 1
ATOM 710 N N . MET A 1 92 ? 1.083 0.443 1.128 1.00 68.81 92 MET A N 1
ATOM 711 C CA . MET A 1 92 ? 1.397 -0.555 2.144 1.00 68.81 92 MET A CA 1
ATOM 712 C C . MET A 1 92 ? 1.839 -1.838 1.455 1.00 68.81 92 MET A C 1
ATOM 714 O O . MET A 1 92 ? 1.162 -2.311 0.545 1.00 68.81 92 MET A O 1
ATOM 718 N N . GLN A 1 93 ? 2.970 -2.377 1.893 1.00 65.75 93 GLN A N 1
ATOM 719 C CA . GLN A 1 93 ? 3.502 -3.650 1.427 1.00 65.75 93 GLN A CA 1
ATOM 720 C C . GLN A 1 93 ? 2.922 -4.817 2.227 1.00 65.75 93 GLN A C 1
ATOM 722 O O . GLN A 1 93 ? 2.457 -4.638 3.354 1.00 65.75 93 GLN A O 1
ATOM 727 N N . ASP A 1 94 ? 3.023 -6.023 1.670 1.00 62.03 94 ASP A N 1
ATOM 728 C CA . ASP A 1 94 ? 2.547 -7.261 2.306 1.00 62.03 94 ASP A CA 1
ATOM 729 C C . ASP A 1 94 ? 3.242 -7.554 3.646 1.00 62.03 94 ASP A C 1
ATOM 731 O O . ASP A 1 94 ? 2.679 -8.210 4.519 1.00 62.03 94 ASP A O 1
ATOM 735 N N . ASP A 1 95 ? 4.455 -7.029 3.841 1.00 61.16 95 ASP A N 1
ATOM 736 C CA . ASP A 1 95 ? 5.194 -7.125 5.101 1.00 61.16 95 ASP A CA 1
ATOM 737 C C . ASP A 1 95 ? 4.826 -6.034 6.128 1.00 61.16 95 ASP A C 1
ATOM 739 O O . ASP A 1 95 ? 5.443 -5.925 7.192 1.00 61.16 95 ASP A O 1
ATOM 743 N N . GLY A 1 96 ? 3.817 -5.216 5.822 1.00 57.41 96 GLY A N 1
ATOM 744 C CA . GLY A 1 96 ? 3.322 -4.144 6.677 1.00 57.41 96 GLY A CA 1
ATOM 745 C C . GLY A 1 96 ? 4.172 -2.870 6.670 1.00 57.41 96 GLY A C 1
ATOM 746 O O . GLY A 1 96 ? 3.839 -1.942 7.418 1.00 57.41 96 GLY A O 1
ATOM 747 N N . ARG A 1 97 ? 5.238 -2.785 5.853 1.00 64.88 97 ARG A N 1
ATOM 748 C CA . ARG A 1 97 ? 5.954 -1.522 5.594 1.00 64.88 97 ARG A CA 1
ATOM 749 C C . ARG A 1 97 ? 5.045 -0.552 4.851 1.00 64.88 97 ARG A C 1
ATOM 751 O O . ARG A 1 97 ? 4.323 -0.950 3.936 1.00 64.88 97 ARG A O 1
ATOM 758 N N . THR A 1 98 ? 5.118 0.731 5.191 1.00 66.00 98 THR A N 1
ATOM 759 C CA . THR A 1 98 ? 4.345 1.769 4.505 1.00 66.00 98 THR A CA 1
ATOM 760 C C . THR A 1 98 ? 5.225 2.886 3.963 1.00 66.00 98 THR A C 1
ATOM 762 O O . THR A 1 98 ? 6.339 3.132 4.426 1.00 66.00 98 THR A O 1
ATOM 765 N N . GLY A 1 99 ? 4.723 3.562 2.935 1.00 68.44 99 GLY A N 1
ATOM 766 C CA . GLY A 1 99 ? 5.431 4.635 2.255 1.00 68.44 99 GLY A CA 1
ATOM 767 C C . GLY A 1 99 ? 4.497 5.642 1.642 1.00 68.44 99 GLY A C 1
ATOM 768 O O . GLY A 1 99 ? 3.493 5.256 1.058 1.00 68.44 99 GLY A O 1
ATOM 769 N N . HIS A 1 100 ? 4.835 6.925 1.724 1.00 72.19 100 HIS A N 1
ATOM 770 C CA . HIS A 1 100 ? 4.087 7.958 1.023 1.00 72.19 100 HIS A CA 1
ATOM 771 C C . HIS A 1 100 ? 4.899 8.523 -0.140 1.00 72.19 100 HIS A C 1
ATOM 773 O O . HIS A 1 100 ? 5.990 9.059 0.052 1.00 72.19 100 HIS A O 1
ATOM 779 N N . CYS A 1 101 ? 4.317 8.482 -1.336 1.00 72.75 101 CYS A N 1
ATOM 780 C CA . CYS A 1 101 ? 4.851 9.163 -2.502 1.00 72.75 101 CYS A CA 1
ATOM 781 C C . CYS A 1 101 ? 4.199 10.543 -2.655 1.00 72.75 101 CYS A C 1
ATOM 783 O O . CYS A 1 101 ? 3.017 10.611 -3.010 1.00 72.75 101 CYS A O 1
ATOM 785 N N . PRO A 1 102 ? 4.936 11.653 -2.465 1.00 66.88 102 PRO A N 1
ATOM 786 C CA . PRO A 1 102 ? 4.389 12.976 -2.744 1.00 66.88 102 PRO A CA 1
ATOM 787 C C . PRO A 1 102 ? 4.009 13.103 -4.230 1.00 66.88 102 PRO A C 1
ATOM 789 O O . PRO A 1 102 ? 4.531 12.385 -5.083 1.00 66.88 102 PRO A O 1
ATOM 792 N N . MET A 1 103 ? 3.126 14.049 -4.567 1.00 68.81 103 MET A N 1
ATOM 793 C CA . MET A 1 103 ? 2.691 14.309 -5.954 1.00 68.81 103 MET A CA 1
ATOM 794 C C . MET A 1 103 ? 3.791 14.877 -6.874 1.00 68.81 103 MET A C 1
ATOM 796 O O . MET A 1 103 ? 3.505 15.264 -7.999 1.00 68.81 103 MET A O 1
ATOM 800 N N . LEU A 1 104 ? 5.055 14.901 -6.443 1.00 67.94 104 LEU A N 1
ATOM 801 C CA . LEU A 1 104 ? 6.181 15.480 -7.187 1.00 67.94 104 LEU A CA 1
ATOM 802 C C . LEU A 1 104 ? 6.627 14.647 -8.409 1.00 67.94 104 LEU A C 1
ATOM 804 O O . LEU A 1 104 ? 7.708 14.871 -8.938 1.00 67.94 104 LEU A O 1
ATOM 808 N N . GLY A 1 105 ? 5.805 13.701 -8.878 1.00 57.22 105 GLY A N 1
ATOM 809 C CA . GLY A 1 105 ? 5.958 13.070 -10.193 1.00 57.22 105 GLY A CA 1
ATOM 810 C C . GLY A 1 105 ? 7.207 12.208 -10.384 1.00 57.22 105 GLY A C 1
ATOM 811 O O . GLY A 1 105 ? 7.546 11.887 -11.519 1.00 57.22 105 GLY A O 1
ATOM 812 N N . VAL A 1 106 ? 7.901 11.819 -9.310 1.00 65.81 106 VAL A N 1
ATOM 813 C CA . VAL A 1 106 ? 9.081 10.956 -9.435 1.00 65.81 106 VAL A CA 1
ATOM 814 C C . VAL A 1 106 ? 8.636 9.580 -9.934 1.00 65.81 106 VAL A C 1
ATOM 816 O O . VAL A 1 106 ? 7.777 8.934 -9.334 1.00 65.81 106 VAL A O 1
ATOM 819 N N . GLY A 1 107 ? 9.213 9.128 -11.049 1.00 65.62 107 GLY A N 1
ATOM 820 C CA . GLY A 1 107 ? 9.026 7.772 -11.557 1.00 65.62 107 GLY A CA 1
ATOM 821 C C . GLY A 1 107 ? 9.748 6.775 -10.655 1.00 65.62 107 GLY A C 1
ATOM 822 O O . GLY A 1 107 ? 10.952 6.584 -10.777 1.00 65.62 107 GLY A O 1
ATOM 823 N N . LEU A 1 108 ? 9.021 6.147 -9.733 1.00 72.12 108 LEU A N 1
ATOM 824 C CA . LEU A 1 108 ? 9.593 5.279 -8.690 1.00 72.12 108 LEU A CA 1
ATOM 825 C C . LEU A 1 108 ? 9.649 3.798 -9.102 1.00 72.12 108 LEU A C 1
ATOM 827 O O . LEU A 1 108 ? 9.737 2.897 -8.272 1.00 72.12 108 LEU A O 1
ATOM 831 N N . GLY A 1 109 ? 9.613 3.560 -10.411 1.00 82.81 109 GLY A N 1
ATOM 832 C CA . GLY A 1 109 ? 9.837 2.255 -11.006 1.00 82.81 109 GLY A CA 1
ATOM 833 C C . GLY A 1 109 ? 8.666 1.282 -10.972 1.00 82.81 109 GLY A C 1
ATOM 834 O O . GLY A 1 109 ? 7.640 1.466 -10.309 1.00 82.81 109 GLY A O 1
ATOM 835 N N . CYS A 1 110 ? 8.843 0.232 -11.760 1.00 88.00 110 CYS A N 1
ATOM 836 C CA . CYS A 1 110 ? 7.958 -0.907 -11.880 1.00 88.00 110 CYS A CA 1
ATOM 837 C C . CYS A 1 110 ? 8.328 -1.979 -10.850 1.00 88.00 110 CYS A C 1
ATOM 839 O O . CYS A 1 110 ? 9.508 -2.177 -10.562 1.00 88.00 110 CYS A O 1
ATOM 841 N N . SER A 1 111 ? 7.314 -2.688 -10.351 1.00 85.94 111 SER A N 1
ATOM 842 C CA . SER A 1 111 ? 7.488 -3.842 -9.459 1.00 85.94 111 SER A CA 1
ATOM 843 C C . S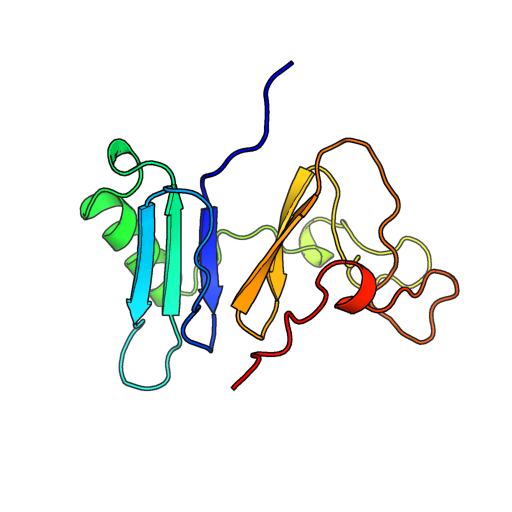ER A 1 111 ? 7.863 -5.138 -10.184 1.00 85.94 111 SER A C 1
ATOM 845 O O . SER A 1 111 ? 8.278 -6.088 -9.534 1.00 85.94 111 SER A O 1
ATOM 847 N N . ASN A 1 112 ? 7.715 -5.198 -11.513 1.00 89.94 112 ASN A N 1
ATOM 848 C CA . ASN A 1 112 ? 8.010 -6.391 -12.306 1.00 89.94 112 ASN A CA 1
ATOM 849 C C . ASN A 1 112 ? 9.513 -6.470 -12.643 1.00 89.94 112 ASN A C 1
ATOM 851 O O . ASN A 1 112 ? 9.957 -5.601 -13.398 1.00 89.94 112 ASN A O 1
ATOM 855 N N . PRO A 1 113 ? 10.259 -7.492 -12.169 1.00 90.81 113 PRO A N 1
ATOM 856 C CA . PRO A 1 113 ? 11.688 -7.680 -12.448 1.00 90.81 113 PRO A CA 1
ATOM 857 C C . PRO A 1 113 ? 12.057 -7.746 -13.931 1.00 90.81 113 PRO A C 1
ATOM 859 O O . PRO A 1 113 ? 13.144 -7.316 -14.307 1.00 90.81 113 PRO A O 1
ATOM 862 N N . ASP A 1 114 ? 11.140 -8.222 -14.774 1.00 94.81 114 ASP A N 1
ATOM 863 C CA . ASP A 1 114 ? 11.369 -8.384 -16.216 1.00 94.81 114 ASP A CA 1
ATOM 864 C C . ASP A 1 11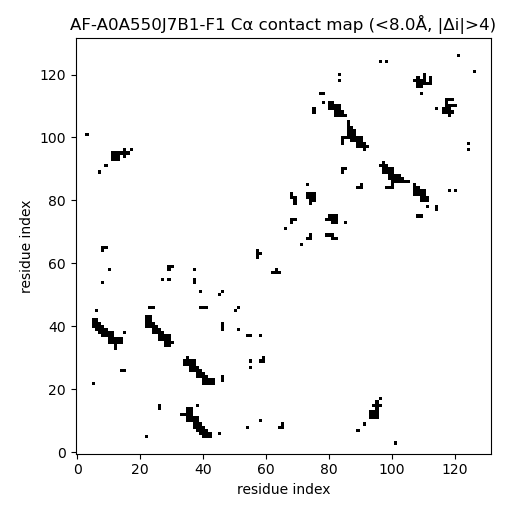4 ? 11.093 -7.097 -17.015 1.00 94.81 114 ASP A C 1
ATOM 866 O O . ASP A 1 114 ? 11.234 -7.052 -18.237 1.00 94.81 114 ASP A O 1
ATOM 870 N N . CYS A 1 115 ? 10.651 -6.029 -16.347 1.00 93.56 115 CYS A N 1
ATOM 871 C CA . CYS A 1 115 ? 10.373 -4.750 -16.985 1.00 93.56 115 CYS A CA 1
ATOM 872 C C . CYS A 1 115 ? 11.648 -3.908 -17.094 1.00 93.56 115 CYS A C 1
ATOM 874 O O . CYS A 1 115 ? 12.398 -3.773 -16.133 1.00 93.56 115 CYS A O 1
ATOM 876 N N . SER A 1 116 ? 11.842 -3.212 -18.215 1.00 93.38 116 SER A N 1
ATOM 877 C CA . SER A 1 116 ? 12.952 -2.255 -18.368 1.00 93.38 116 SER A CA 1
ATOM 878 C C . SER A 1 116 ? 12.888 -1.073 -17.390 1.00 93.38 116 SER A C 1
ATOM 880 O O . SER A 1 116 ? 13.888 -0.400 -17.165 1.00 93.38 116 SER A O 1
ATOM 882 N N . LEU A 1 117 ? 11.719 -0.828 -16.792 1.00 90.19 117 LEU A N 1
ATOM 883 C CA . LEU A 1 117 ? 11.510 0.159 -15.732 1.00 90.19 117 LEU A CA 1
ATOM 884 C C . LEU A 1 117 ? 11.567 -0.463 -14.331 1.00 90.19 117 LEU A C 1
ATOM 886 O O . LEU A 1 117 ? 11.098 0.165 -13.381 1.00 90.19 117 LEU A O 1
ATOM 890 N N . TYR A 1 118 ? 12.044 -1.701 -14.185 1.00 90.94 118 TYR A N 1
ATOM 891 C CA . TYR A 1 118 ? 12.128 -2.363 -12.890 1.00 90.94 118 TYR A CA 1
ATOM 892 C C . TYR A 1 118 ? 13.016 -1.583 -11.925 1.00 90.94 118 TYR A C 1
ATOM 894 O O . TYR A 1 118 ? 14.161 -1.246 -12.230 1.00 90.94 118 TYR A O 1
ATOM 902 N N . HIS A 1 119 ? 12.495 -1.351 -10.724 1.00 86.19 119 HIS A N 1
ATOM 903 C CA . HIS A 1 119 ? 13.305 -0.915 -9.599 1.00 86.19 119 HIS A CA 1
ATOM 904 C C . HIS A 1 119 ? 12.946 -1.754 -8.369 1.00 86.19 119 HIS A C 1
ATOM 906 O O . HIS A 1 119 ? 11.762 -1.855 -8.047 1.00 86.19 119 HIS A O 1
ATOM 912 N N . PRO A 1 120 ? 13.934 -2.320 -7.653 1.00 81.56 120 PRO A N 1
ATOM 913 C CA . PRO A 1 120 ? 13.665 -3.060 -6.428 1.00 81.56 120 PRO A CA 1
ATOM 914 C C . PRO A 1 120 ? 13.048 -2.136 -5.373 1.00 81.56 120 PRO A C 1
ATOM 916 O O . PRO A 1 120 ? 13.527 -1.021 -5.138 1.00 81.56 120 PRO A O 1
ATOM 919 N N . VAL A 1 121 ? 11.977 -2.608 -4.738 1.00 72.00 121 VAL A N 1
ATOM 920 C CA . VAL A 1 121 ? 11.189 -1.871 -3.738 1.00 72.00 121 VAL A CA 1
ATOM 921 C C . VAL A 1 121 ? 12.050 -1.460 -2.538 1.00 72.00 121 VAL A C 1
ATOM 923 O O . VAL A 1 121 ? 11.875 -0.378 -1.973 1.00 72.00 121 VAL A O 1
ATOM 926 N N . GLU A 1 122 ? 13.034 -2.281 -2.183 1.00 72.38 122 GLU A N 1
ATOM 927 C CA . GLU A 1 122 ? 13.983 -2.080 -1.085 1.00 72.38 122 GLU A CA 1
ATOM 928 C C . GLU A 1 122 ? 14.796 -0.796 -1.243 1.00 72.38 122 GLU A C 1
ATOM 930 O O . GLU A 1 122 ? 15.209 -0.204 -0.247 1.00 72.38 122 GLU A O 1
ATOM 935 N N . ARG A 1 123 ? 14.987 -0.324 -2.481 1.00 68.94 123 ARG A N 1
ATOM 936 C CA . ARG A 1 123 ? 15.663 0.948 -2.758 1.00 68.94 123 ARG A CA 1
ATOM 937 C C . ARG A 1 123 ? 14.919 2.137 -2.151 1.00 68.94 123 ARG A C 1
ATOM 939 O O . ARG A 1 123 ? 15.542 3.140 -1.814 1.00 68.94 123 ARG A O 1
ATOM 946 N N . TYR A 1 124 ? 13.600 2.025 -2.029 1.00 68.38 124 TYR A N 1
ATOM 947 C CA . TYR A 1 124 ? 12.728 3.066 -1.494 1.00 68.38 124 TYR A CA 1
ATOM 948 C C . TYR A 1 124 ? 12.365 2.824 -0.027 1.00 68.38 124 TYR A C 1
ATOM 950 O O . TYR A 1 124 ? 12.095 3.775 0.703 1.00 68.38 124 TYR A O 1
ATOM 958 N N . PHE A 1 125 ? 12.407 1.564 0.413 1.00 67.19 125 PHE A N 1
ATOM 959 C CA . PHE A 1 125 ? 12.093 1.138 1.777 1.00 67.19 125 PHE A CA 1
ATOM 960 C C . PHE A 1 125 ? 13.238 0.315 2.375 1.00 67.19 125 PHE A C 1
ATOM 962 O O . PHE A 1 125 ? 13.052 -0.882 2.630 1.00 67.19 125 PHE A O 1
ATOM 969 N N . PRO A 1 126 ? 14.428 0.908 2.584 1.00 58.75 126 PRO A N 1
ATOM 970 C CA . PRO A 1 126 ? 15.560 0.165 3.111 1.00 58.75 126 PRO A CA 1
ATOM 971 C C . PRO A 1 126 ? 15.204 -0.404 4.487 1.00 58.75 126 PRO A C 1
ATOM 973 O O . PRO A 1 126 ? 14.714 0.313 5.364 1.00 58.75 126 PRO A O 1
ATOM 976 N N . HIS A 1 127 ? 15.453 -1.701 4.690 1.00 55.44 127 HIS A N 1
ATOM 977 C CA . HIS A 1 127 ? 15.415 -2.282 6.025 1.00 55.44 127 HIS A CA 1
ATOM 978 C C . HIS A 1 127 ? 16.391 -1.498 6.906 1.00 55.44 127 HIS A C 1
ATOM 980 O O . HIS A 1 127 ? 17.596 -1.507 6.654 1.00 55.44 127 HIS A O 1
ATOM 986 N N . LYS A 1 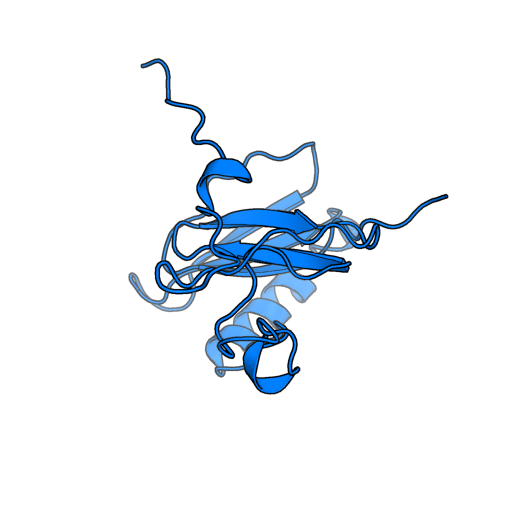128 ? 15.910 -0.872 7.984 1.00 50.81 128 LYS A N 1
ATOM 987 C CA . LYS A 1 128 ? 16.796 -0.695 9.133 1.00 50.81 128 LYS A CA 1
ATOM 988 C C . LYS A 1 128 ? 17.058 -2.104 9.649 1.00 50.81 128 LYS A C 1
ATOM 990 O O . LYS A 1 128 ? 16.158 -2.707 10.231 1.00 50.81 128 LYS A O 1
ATOM 995 N N . LYS A 1 129 ? 18.245 -2.659 9.375 1.00 41.97 129 LYS A N 1
ATOM 996 C CA . LYS A 1 129 ? 18.721 -3.820 10.134 1.00 41.97 129 LYS A CA 1
ATOM 997 C C . LYS A 1 129 ? 18.545 -3.456 11.608 1.00 41.97 129 LYS A C 1
ATOM 999 O O . LYS A 1 129 ? 18.961 -2.374 12.018 1.00 41.97 129 LYS A O 1
ATOM 1004 N N . ARG A 1 130 ? 17.857 -4.308 12.370 1.00 44.31 130 ARG A N 1
ATOM 1005 C CA . ARG A 1 130 ? 17.960 -4.243 13.825 1.00 44.31 130 ARG A CA 1
ATOM 1006 C C . ARG A 1 130 ? 19.432 -4.487 14.132 1.00 44.31 130 ARG A C 1
ATOM 1008 O O . ARG A 1 130 ? 19.937 -5.553 13.801 1.00 44.31 130 ARG A O 1
ATOM 1015 N N . GLU A 1 131 ? 20.112 -3.482 14.663 1.00 43.53 131 GLU A N 1
ATOM 1016 C CA . GLU A 1 131 ? 21.237 -3.769 15.542 1.00 43.53 131 GLU A CA 1
ATOM 1017 C C . GLU A 1 131 ? 20.610 -4.459 16.760 1.00 43.53 131 GLU A C 1
ATOM 1019 O O . GLU A 1 131 ? 19.635 -3.948 17.324 1.00 43.53 131 GLU A O 1
ATOM 1024 N N . GLU A 1 132 ? 21.037 -5.701 16.991 1.00 42.00 132 GLU A N 1
ATOM 1025 C CA . GLU A 1 132 ? 20.613 -6.544 18.114 1.00 42.00 132 GLU A CA 1
ATOM 1026 C C . GLU A 1 132 ? 21.048 -5.955 19.457 1.00 42.00 132 GLU A C 1
ATOM 1028 O O . GLU A 1 132 ? 22.152 -5.366 19.521 1.00 42.00 132 GLU A O 1
#

pLDDT: mean 70.7, std 14.18, range [22.7, 94.81]

Sequence (132 aa):
MIGQQTRWVGYSSLKSNERGPKVFSRTVPLGEKGDGYALVRGEESFCTEEAVQRVYDALKSGLRPWFCQRCGRRVCYLCGAPINMPAGSTHMQDDGRTGHCPMLGVGLGCSNPDCSLYHPVERYFPHKKREE

Nearest PDB structures (foldseek):
  6gyz-assembly1_B  TM=3.687E-01  e=1.541E+00  Staphylococcus aureus
  8fcq-assembly1_G  TM=4.277E-01  e=2.103E+00  Homo sapiens
  8fcr-assembly1_G  TM=4.258E-01  e=3.053E+00  Homo sapiens
  2khd-assembly1_A  TM=3.389E-01  e=2.696E+00  Vibrio cholerae O1 biovar El Tor str. N16961
  6ds8-assembly1_B  TM=2.994E-01  e=9.946E+00  Mycobacterium tuberculosis H37Rv

Foldseek 3Di:
DDDDAQWDKDWEQDDAPDDDPPWDWDWADADPPRLTTIITTGHPVCVDPVNSVVSNVCVNVVHDPDDDCLVVVVADPPPRAHQLAREQDWDADNNGDIDHHHNPPDRRFGCDPPDPRHDDSCVVVPDPPPPD

Radius of gyration: 15.84 Å; Cα contacts (8 Å, |Δi|>4): 210; chains: 1; bounding box: 39×40×39 Å

Organism: NCBI:txid38815

Mean predicted aligned error: 11.01 Å